Protein AF-A0A9K3DD05-F1 (afdb_monomer)

Solvent-accessible surface area (backbone atoms only — not comparable to full-atom values): 7804 Å² total; per-residue (Å²): 137,87,90,65,64,64,68,62,53,51,54,50,52,53,50,49,63,72,69,59,59,76,86,78,52,61,91,88,53,62,62,68,60,54,52,51,52,53,52,51,48,54,52,49,63,71,66,54,72,94,61,82,80,90,74,86,59,83,101,50,95,77,88,84,85,83,83,79,65,89,86,70,46,53,68,62,47,53,36,50,53,44,36,58,41,38,77,69,76,43,92,54,72,48,73,53,85,60,85,81,53,85,64,42,53,59,53,42,51,57,43,20,60,76,43,73,38,56,71,49,112

Organism: NCBI:txid797122

Nearest PDB structures (foldseek):
  7nfx-assembly1_x  TM=7.988E-01  e=1.046E-09  Homo sapiens
  6y30-assembly1_A  TM=7.859E-01  e=1.046E-09  Homo sapiens
  7qwq-assembly1_x  TM=7.983E-01  e=5.016E-09  Homo sapiens
  7epk-assembly1_A  TM=7.651E-01  e=2.158E-07  Aeropyrum pernix K1
  1j8m-assembly1_F  TM=8.245E-01  e=1.415E-06  Acidianus ambivalens

Radius of gyration: 22.29 Å; Cα contacts (8 Å, |Δi|>4): 73; chains: 1; bounding box: 57×34×51 Å

Sequence (121 aa):
ASDVNVDIVGAMRDRLRHSIKLKELPPEANRRDHVQRAVVKEIVELLEPKTKPHTLVRQKPNVVMFVGLQGAGKTTTVAKYAAWHRKRGWRVGIICADTFRAGAFDQLKQNAIKAKVPYFG

Secondary structure (DSSP, 8-state):
-----HHHHHHHHHHHHHH--GGGS-TTS-HHHHHHHHHHHHHHHHH--SSPPP-PPTTS---------TTS-HHHHHHHHHHHHHTTT----EE----SSTTHHHHHHHHHHHTT--EE-

pLDDT: mean 91.72, std 6.27, range [62.41, 97.69]

Foldseek 3Di:
DPPDPPVLVVVLVVVLVVPDDVVPDDPPDDSVVVSVVSSVVSVCVVPPDPDDDDDDDPPDDDDDDFDDDPPPCRLVVQLVVQLVVVVVVDQDEEEDPPPPDPCSQVSSVVSCVVSVHHYYD

Mean predicted aligned error: 6.17 Å

InterPro domains:
  IPR000897 Signal recognition particle, SRP54 subunit, GTPase domain [PF00448] (61-120)
  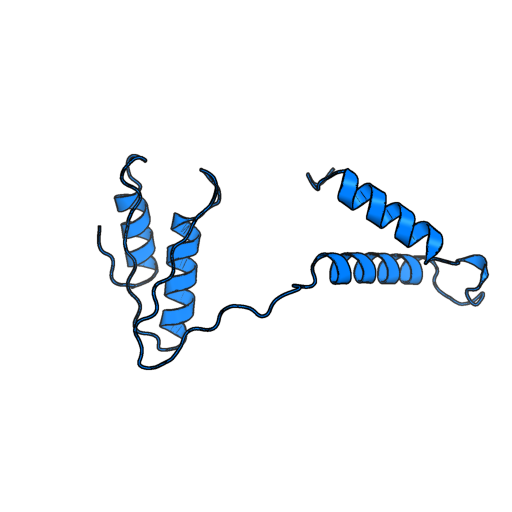IPR022941 Signal recognition particle, SRP54 subunit [PTHR11564] (2-121)
  IPR027417 P-loop containing nucleoside triphosphate hydrolase [G3DSA:3.40.50.300] (56-121)
  IPR027417 P-loop containing nucleoside triphosphate hydrolase [SSF52540] (3-115)
  IPR042101 Signal recognition particle SRP54, N-terminal domain superfamily [G3DSA:1.20.120.140] (1-49)

Structure (mmCIF, N/CA/C/O backbone):
data_AF-A0A9K3DD05-F1
#
_entry.id   AF-A0A9K3DD05-F1
#
loop_
_atom_site.group_PDB
_atom_site.id
_atom_site.type_symbol
_atom_site.label_atom_id
_atom_site.label_alt_id
_atom_site.label_comp_id
_atom_site.label_asym_id
_atom_site.label_entity_id
_atom_site.label_seq_id
_atom_site.pdbx_PDB_ins_code
_atom_site.Cartn_x
_atom_site.Cartn_y
_atom_site.Cartn_z
_atom_site.occupancy
_atom_site.B_iso_or_equiv
_atom_site.auth_seq_id
_atom_site.auth_comp_id
_atom_site.auth_asym_id
_atom_site.auth_atom_id
_atom_site.pdbx_PDB_model_num
ATOM 1 N N . ALA A 1 1 ? -5.231 -3.011 22.499 1.00 62.41 1 ALA A N 1
ATOM 2 C CA . ALA A 1 1 ? -4.826 -1.740 21.862 1.00 62.41 1 ALA A CA 1
ATOM 3 C C . ALA A 1 1 ? -4.459 -2.041 20.412 1.00 62.41 1 ALA A C 1
ATOM 5 O O . ALA A 1 1 ? -4.033 -3.159 20.165 1.00 62.41 1 ALA A O 1
ATOM 6 N N . SER A 1 2 ? -4.685 -1.114 19.475 1.00 83.00 2 SER A N 1
ATOM 7 C CA . SER A 1 2 ? -4.561 -1.366 18.022 1.00 83.00 2 SER A CA 1
ATOM 8 C C . SER A 1 2 ? -3.329 -0.706 17.374 1.00 83.00 2 SER A C 1
ATOM 10 O O . SER A 1 2 ? -3.373 -0.405 16.187 1.00 83.00 2 SER A O 1
ATOM 12 N N . ASP A 1 3 ? -2.276 -0.422 18.150 1.00 86.50 3 ASP A N 1
ATOM 13 C CA . ASP A 1 3 ? -0.998 0.164 17.690 1.00 86.50 3 ASP A CA 1
ATOM 14 C C . ASP A 1 3 ? -1.119 1.446 16.842 1.00 8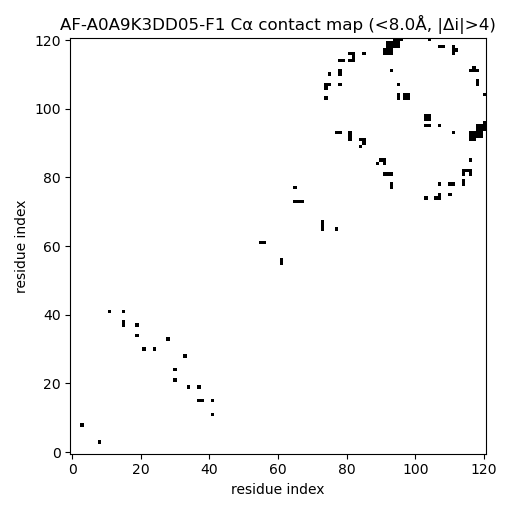6.50 3 ASP A C 1
ATOM 16 O O . ASP A 1 3 ? -0.365 1.686 15.900 1.00 86.50 3 ASP A O 1
ATOM 20 N N . VAL A 1 4 ? -2.076 2.305 17.198 1.00 89.62 4 VAL A N 1
ATOM 21 C CA . VAL A 1 4 ? -2.221 3.657 16.638 1.00 89.62 4 VAL A CA 1
ATOM 22 C C . VAL A 1 4 ? -1.500 4.649 17.548 1.00 89.62 4 VAL A C 1
ATOM 24 O O . VAL A 1 4 ? -1.538 4.502 18.770 1.00 89.62 4 VAL A O 1
ATOM 27 N N . ASN A 1 5 ? -0.867 5.669 16.962 1.00 91.56 5 ASN A N 1
ATOM 28 C CA . ASN A 1 5 ? -0.169 6.715 17.709 1.00 91.56 5 ASN A CA 1
ATOM 29 C C . ASN A 1 5 ? -1.077 7.320 18.803 1.00 91.56 5 ASN A C 1
ATOM 31 O O . ASN A 1 5 ? -2.164 7.832 18.515 1.00 91.56 5 ASN A O 1
ATOM 35 N N . VAL A 1 6 ? -0.602 7.261 20.050 1.00 92.81 6 VAL A N 1
ATOM 36 C CA . VAL A 1 6 ? -1.327 7.695 21.251 1.00 92.81 6 VAL A CA 1
ATOM 37 C C . VAL A 1 6 ? -1.701 9.174 21.222 1.00 92.81 6 VAL A C 1
ATOM 39 O O . VAL A 1 6 ? -2.775 9.523 21.708 1.00 92.81 6 VAL A O 1
ATOM 42 N N . ASP A 1 7 ? -0.894 10.021 20.586 1.00 93.44 7 ASP A N 1
ATOM 43 C CA . ASP A 1 7 ? -1.155 11.458 20.485 1.00 93.44 7 ASP A CA 1
ATOM 44 C C . ASP A 1 7 ? -2.358 11.733 19.576 1.00 93.44 7 ASP A C 1
ATOM 46 O O . ASP A 1 7 ? -3.231 12.541 19.899 1.00 93.44 7 ASP A O 1
ATOM 50 N N . ILE A 1 8 ? -2.460 10.995 18.462 1.00 91.88 8 ILE A N 1
ATOM 51 C CA . ILE A 1 8 ? -3.593 11.090 17.528 1.00 91.88 8 ILE A CA 1
ATOM 52 C C . ILE A 1 8 ? -4.879 10.635 18.223 1.00 91.88 8 ILE A C 1
ATOM 54 O O . ILE A 1 8 ? -5.914 11.297 18.116 1.00 91.88 8 ILE A O 1
ATOM 58 N N . VAL A 1 9 ? -4.808 9.526 18.967 1.00 92.31 9 VAL A N 1
ATOM 59 C CA . VAL A 1 9 ? -5.947 8.992 19.727 1.00 92.31 9 VAL A CA 1
ATOM 60 C C . VAL A 1 9 ? -6.367 9.957 20.838 1.00 92.31 9 VAL A C 1
ATOM 62 O O . VAL A 1 9 ? -7.563 10.189 21.023 1.00 92.31 9 VAL A O 1
ATOM 65 N N . GLY A 1 10 ? -5.408 10.555 21.550 1.00 92.81 10 GLY A N 1
ATOM 66 C CA . GLY A 1 10 ? -5.660 11.568 22.574 1.00 92.81 10 GLY A CA 1
ATOM 67 C C . GLY A 1 10 ? -6.392 12.780 22.004 1.00 92.81 10 GLY A C 1
ATOM 68 O O . GLY A 1 10 ? -7.477 13.122 22.476 1.00 92.81 10 GLY A O 1
ATOM 69 N N . ALA A 1 11 ? -5.868 13.353 20.918 1.00 92.31 11 ALA A N 1
ATOM 70 C CA . ALA A 1 11 ? -6.484 14.491 20.244 1.00 92.31 11 ALA A CA 1
ATOM 71 C C . ALA A 1 11 ? -7.897 14.172 19.718 1.00 92.31 11 ALA A C 1
ATOM 73 O O . ALA A 1 11 ? -8.806 14.991 19.846 1.00 92.31 11 ALA A O 1
ATOM 74 N N . MET A 1 12 ? -8.106 12.976 19.156 1.00 92.25 12 MET A N 1
ATOM 75 C CA . MET A 1 12 ? -9.423 12.519 18.695 1.00 92.25 12 MET A CA 1
ATOM 76 C C . MET A 1 12 ? -10.423 12.398 19.850 1.00 92.25 12 MET A C 1
ATOM 78 O O . MET A 1 12 ? -11.555 12.869 19.748 1.00 92.25 12 MET A O 1
ATOM 82 N N . ARG A 1 13 ? -10.008 11.796 20.969 1.00 91.81 13 ARG A N 1
ATOM 83 C CA . ARG A 1 13 ? -10.841 11.665 22.170 1.00 91.81 13 ARG A CA 1
ATOM 84 C C . ARG A 1 13 ? -11.274 13.029 22.695 1.00 91.81 13 ARG A C 1
ATOM 86 O O . ARG A 1 13 ? -12.430 13.194 23.081 1.00 91.81 13 ARG A O 1
ATOM 93 N N . ASP A 1 14 ? -10.357 13.987 22.727 1.00 92.31 14 ASP A N 1
ATOM 94 C CA . ASP A 1 14 ? -10.651 15.310 23.256 1.00 92.31 14 ASP A CA 1
ATOM 95 C C . ASP A 1 14 ? -11.606 16.066 22.321 1.00 92.31 14 ASP A C 1
ATOM 97 O O . ASP A 1 14 ? -12.586 16.625 22.809 1.00 92.31 14 ASP A O 1
ATOM 101 N N . ARG A 1 15 ? -11.450 15.976 20.990 1.00 90.94 15 ARG A N 1
ATOM 102 C CA . ARG A 1 15 ? -12.446 16.512 20.037 1.00 90.94 15 ARG A CA 1
ATOM 103 C C . ARG A 1 15 ? -13.831 15.893 20.219 1.00 90.94 15 ARG A C 1
ATOM 105 O O . ARG A 1 15 ? -14.807 16.630 20.334 1.00 90.94 15 ARG A O 1
ATOM 112 N N . LEU A 1 16 ? -13.918 14.566 20.342 1.00 91.12 16 LEU A N 1
ATOM 113 C CA . LEU A 1 16 ? -15.185 13.859 20.570 1.00 91.12 16 LEU A CA 1
ATOM 114 C C . LEU A 1 16 ? -15.891 14.296 21.859 1.00 91.12 16 LEU A C 1
ATOM 116 O O . LEU A 1 16 ? -17.111 14.436 21.881 1.00 91.12 16 LEU A O 1
ATOM 120 N N . ARG A 1 17 ? -15.140 14.532 22.941 1.00 88.75 17 ARG A N 1
ATOM 121 C CA . ARG A 1 17 ? -15.710 15.024 24.20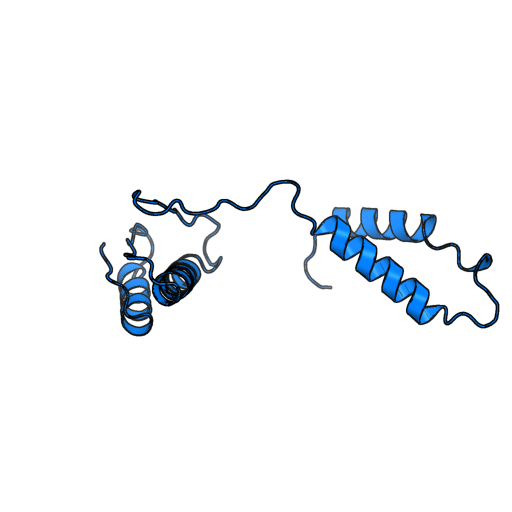7 1.00 88.75 17 ARG A CA 1
ATOM 122 C C . ARG A 1 17 ? -16.328 16.414 24.077 1.00 88.75 17 ARG A C 1
ATOM 124 O O . ARG A 1 17 ? -17.307 16.688 24.762 1.00 88.75 17 ARG A O 1
ATOM 131 N N . HIS A 1 18 ? -15.770 17.268 23.222 1.00 86.62 18 HIS A N 1
ATOM 132 C CA . HIS A 1 18 ? -16.309 18.604 22.970 1.00 86.62 18 HIS A CA 1
ATOM 133 C C . HIS A 1 18 ? -17.466 18.586 21.961 1.00 86.62 18 HIS A C 1
ATOM 135 O O . HIS A 1 18 ? -18.397 19.378 22.093 1.00 86.62 18 HIS A O 1
ATOM 141 N N . SER A 1 19 ? -17.427 17.695 20.963 1.00 82.31 19 SER A N 1
ATOM 142 C CA . SER A 1 19 ? -18.428 17.646 19.890 1.00 82.31 19 SER A CA 1
ATOM 143 C C . SER A 1 19 ? -19.703 16.888 20.271 1.00 82.31 19 SER A C 1
ATOM 145 O O . SER A 1 19 ? -20.783 17.233 19.792 1.00 82.31 19 SER A O 1
ATOM 147 N N . ILE A 1 20 ? -19.618 15.886 21.154 1.00 85.19 20 ILE A N 1
ATOM 148 C CA . ILE A 1 20 ? -20.776 15.084 21.562 1.00 85.19 20 ILE A CA 1
ATOM 149 C C . ILE A 1 20 ? -21.463 15.717 22.775 1.00 85.19 20 ILE A C 1
ATOM 151 O O . ILE A 1 20 ? -21.083 15.504 23.928 1.00 85.19 20 ILE A O 1
ATOM 155 N N . LYS A 1 21 ? -22.567 16.418 22.527 1.00 80.62 21 LYS A N 1
ATOM 156 C CA . LYS A 1 21 ? -23.425 16.977 23.576 1.00 80.62 21 LYS A CA 1
ATOM 157 C C . LYS A 1 21 ? -24.633 16.087 23.852 1.00 80.62 21 LYS A C 1
ATOM 159 O O . LYS A 1 21 ? -25.750 16.352 23.422 1.00 80.62 21 LYS A O 1
ATOM 164 N N . LEU A 1 22 ? -24.421 15.030 24.634 1.00 73.31 22 LEU A N 1
ATOM 165 C CA . LEU A 1 22 ? -25.464 14.036 24.935 1.00 73.31 22 LEU A CA 1
ATOM 166 C C . LEU A 1 22 ? -26.712 14.607 25.632 1.00 73.31 22 LEU A C 1
ATOM 168 O O . LEU A 1 22 ? -27.771 13.989 25.569 1.00 73.31 22 LEU A O 1
ATOM 172 N N . LYS A 1 23 ? -26.588 15.754 26.311 1.00 70.31 23 LYS A N 1
ATOM 173 C CA . LYS A 1 23 ? -27.697 16.419 27.015 1.00 70.31 23 LYS A CA 1
ATOM 174 C C . LYS A 1 23 ? -28.674 17.138 26.079 1.00 70.31 23 LYS A C 1
ATOM 176 O O . LYS A 1 23 ? -29.792 17.402 26.492 1.00 70.31 23 LYS A O 1
ATOM 181 N N . GLU A 1 24 ? -28.255 17.443 24.853 1.00 75.12 24 GLU A N 1
ATOM 182 C CA . GLU A 1 24 ? -29.067 18.145 23.847 1.00 75.12 24 GLU A CA 1
ATOM 183 C C . GLU A 1 24 ? -29.804 17.161 22.913 1.00 75.12 24 GLU A C 1
ATOM 185 O O . GLU A 1 24 ? -30.499 17.575 21.989 1.00 75.12 24 GLU A O 1
ATOM 190 N N . LEU A 1 25 ? -29.655 15.848 23.135 1.00 76.75 25 LEU A N 1
ATOM 191 C CA . LEU A 1 25 ? -30.309 14.826 22.322 1.00 76.75 25 LEU A CA 1
ATOM 192 C C . LEU A 1 25 ? -31.783 14.647 22.722 1.00 76.75 25 LEU A C 1
ATOM 194 O O . LEU A 1 25 ? -32.075 14.609 23.921 1.00 76.75 25 LEU A O 1
ATOM 198 N N . PRO A 1 26 ? -32.693 14.449 21.746 1.00 78.94 26 PRO A N 1
ATOM 199 C CA . PRO A 1 26 ? -34.079 14.095 22.022 1.00 78.94 26 PRO A CA 1
ATOM 200 C C . PRO A 1 26 ? -34.176 12.857 22.932 1.00 78.94 26 PRO A C 1
ATOM 202 O O . PRO A 1 26 ? -33.343 11.952 22.804 1.00 78.94 26 PRO A O 1
ATOM 205 N N . PRO A 1 27 ? -35.175 12.770 23.828 1.00 74.06 27 PRO A N 1
ATOM 206 C CA . PRO A 1 27 ? -35.352 11.623 24.725 1.00 74.06 27 PRO A CA 1
ATOM 207 C C . PRO A 1 27 ? -35.439 10.278 23.987 1.00 74.06 27 PRO A C 1
ATOM 209 O O . PRO A 1 27 ? -34.900 9.275 24.451 1.00 74.06 27 PRO A O 1
ATOM 212 N N . GLU A 1 28 ? -36.065 10.281 22.812 1.00 80.00 28 GLU A N 1
ATOM 213 C CA . GLU A 1 28 ? -36.225 9.149 21.897 1.00 80.00 28 GLU A CA 1
ATOM 214 C C . GLU A 1 28 ? -34.962 8.801 21.085 1.00 80.00 28 GLU A C 1
ATOM 216 O O . GLU A 1 28 ? -34.919 7.772 20.407 1.00 80.00 28 GLU A O 1
ATOM 221 N N . ALA A 1 29 ? -33.906 9.621 21.139 1.00 78.44 29 ALA A N 1
ATOM 222 C CA . ALA A 1 29 ? -32.698 9.392 20.358 1.00 78.44 29 ALA A CA 1
ATOM 223 C C . ALA A 1 29 ? -31.828 8.270 20.951 1.00 78.44 29 ALA A C 1
ATOM 225 O O . ALA A 1 29 ? -31.439 8.281 22.123 1.00 78.44 29 ALA A O 1
ATOM 226 N N . ASN A 1 30 ? -31.422 7.323 20.099 1.00 85.19 30 ASN A N 1
ATOM 227 C CA . ASN A 1 30 ? -30.493 6.267 20.490 1.00 85.19 30 ASN A CA 1
ATOM 228 C C . ASN A 1 30 ? -29.079 6.837 20.698 1.00 85.19 30 ASN A C 1
ATOM 230 O O . ASN A 1 30 ? -28.306 7.030 19.757 1.00 85.19 30 ASN A O 1
ATOM 234 N N . ARG A 1 31 ? -28.721 7.072 21.964 1.00 84.94 31 ARG A N 1
ATOM 235 C CA . ARG A 1 31 ? -27.426 7.646 22.363 1.00 84.94 31 ARG A CA 1
ATOM 236 C C . ARG A 1 31 ? -26.229 6.837 21.863 1.00 84.94 31 ARG A C 1
ATOM 238 O O 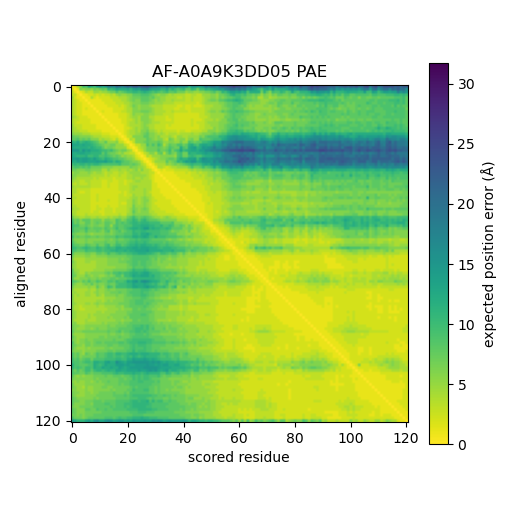. ARG A 1 31 ? -25.216 7.426 21.496 1.00 84.94 31 ARG A O 1
ATOM 245 N N . ARG A 1 32 ? -26.334 5.503 21.825 1.00 87.31 32 ARG A N 1
ATOM 246 C CA . ARG A 1 32 ? -25.246 4.629 21.359 1.00 87.31 32 ARG A CA 1
ATOM 247 C C . ARG A 1 32 ? -24.954 4.861 19.880 1.00 87.31 32 ARG A C 1
ATOM 249 O O . ARG A 1 32 ? -23.792 4.999 19.511 1.00 87.31 32 ARG A O 1
ATOM 256 N N . ASP A 1 33 ? -26.000 4.930 19.063 1.00 88.31 33 ASP A N 1
ATOM 257 C CA . ASP A 1 33 ? -25.872 5.180 17.626 1.00 88.31 33 ASP A CA 1
ATOM 258 C C . ASP A 1 33 ? -25.304 6.581 17.360 1.00 88.31 33 ASP A C 1
ATOM 260 O O . ASP A 1 33 ? -24.379 6.740 16.568 1.00 88.31 33 ASP A O 1
ATOM 264 N N . HIS A 1 34 ? -25.757 7.593 18.104 1.00 87.06 34 HIS A N 1
ATOM 265 C CA . HIS A 1 34 ? -25.217 8.948 17.982 1.00 87.06 34 HIS A CA 1
ATOM 266 C C . HIS A 1 34 ? -23.707 9.010 18.272 1.00 87.06 34 HIS A C 1
ATOM 268 O O . HIS A 1 34 ? -22.944 9.571 17.483 1.00 87.06 34 HIS A O 1
ATOM 274 N N . VAL A 1 35 ? -23.257 8.381 19.365 1.00 89.12 35 VAL A N 1
ATOM 275 C CA . VAL A 1 35 ? -21.827 8.296 19.701 1.00 89.12 35 VAL A CA 1
ATOM 276 C C . VAL A 1 35 ? -21.058 7.534 18.623 1.00 89.12 35 VAL A C 1
ATOM 278 O O . VAL A 1 35 ? -20.000 7.985 18.194 1.00 89.12 35 VAL A O 1
ATOM 281 N N . GLN A 1 36 ? -21.587 6.406 18.144 1.00 90.94 36 GLN A N 1
ATOM 282 C CA . GLN A 1 36 ? -20.935 5.615 17.102 1.00 90.94 36 GLN A CA 1
ATOM 283 C C . GLN A 1 36 ? -20.766 6.415 15.804 1.00 90.94 36 GLN A C 1
ATOM 285 O O . GLN A 1 36 ? -19.681 6.412 15.225 1.00 90.94 36 GLN A O 1
ATOM 290 N N . ARG A 1 37 ? -21.798 7.145 15.372 1.00 90.44 37 ARG A N 1
ATOM 291 C CA . ARG A 1 37 ? -21.729 8.018 14.190 1.00 90.44 37 ARG A CA 1
ATOM 292 C C . ARG A 1 37 ? -20.706 9.135 14.364 1.00 90.44 37 ARG A C 1
ATOM 294 O O . ARG A 1 37 ? -19.943 9.390 13.436 1.00 90.44 37 ARG A O 1
ATOM 301 N N . ALA A 1 38 ? -20.652 9.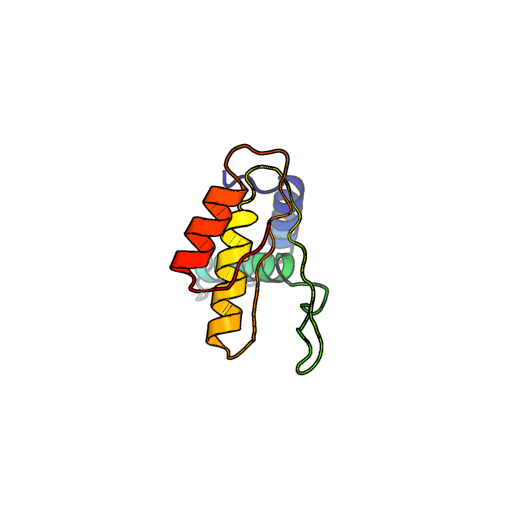761 15.539 1.00 90.75 38 ALA A N 1
ATOM 302 C CA . ALA A 1 38 ? -19.661 10.792 15.838 1.00 90.75 38 ALA A CA 1
ATOM 303 C C . ALA A 1 38 ? -18.223 10.243 15.777 1.00 90.75 38 ALA A C 1
ATOM 305 O O . ALA A 1 38 ? -17.356 10.857 15.162 1.00 90.75 38 ALA A O 1
ATOM 306 N N . VAL A 1 39 ? -17.982 9.050 16.334 1.00 92.62 39 VAL A N 1
ATOM 307 C CA . VAL A 1 39 ? -16.676 8.374 16.251 1.00 92.62 39 VAL A CA 1
ATOM 308 C C . VAL A 1 39 ? -16.306 8.059 14.803 1.00 92.62 39 VAL A C 1
ATOM 310 O O . VAL A 1 39 ? -15.190 8.353 14.388 1.00 92.62 39 VAL A O 1
ATOM 313 N N . VAL A 1 40 ? -17.228 7.488 14.021 1.00 93.75 40 VAL A N 1
ATOM 314 C CA . VAL A 1 40 ? -16.979 7.179 12.603 1.00 93.75 40 VAL A CA 1
ATOM 315 C C . VAL A 1 40 ? -16.650 8.448 11.823 1.00 93.75 40 VAL A C 1
ATOM 317 O O . VAL A 1 40 ? -15.701 8.439 11.045 1.00 93.75 40 VAL A O 1
ATOM 320 N N . LYS A 1 41 ? -17.380 9.542 12.062 1.00 92.25 41 LYS A N 1
ATOM 321 C CA . LYS A 1 41 ? -17.122 10.836 11.425 1.00 92.25 41 LYS A CA 1
ATOM 322 C C . LYS A 1 41 ? -15.696 11.327 11.692 1.00 92.25 41 LYS A C 1
ATOM 324 O O . LYS A 1 41 ? -14.987 11.638 10.744 1.00 92.25 41 LYS A O 1
ATOM 329 N N . GLU A 1 42 ? -15.247 11.315 12.944 1.00 91.44 42 GLU A N 1
ATOM 330 C CA . GLU A 1 42 ? -13.878 11.727 13.295 1.00 91.44 42 GLU A CA 1
ATOM 331 C C . GLU A 1 42 ? -12.808 10.820 12.669 1.00 91.44 42 GLU A C 1
ATOM 333 O O . GLU A 1 42 ? -11.764 11.305 12.241 1.00 91.44 42 GLU A O 1
ATOM 338 N N . ILE A 1 43 ? -13.051 9.506 12.574 1.00 92.81 43 ILE A N 1
ATOM 339 C CA . ILE A 1 43 ? -12.128 8.591 11.878 1.00 92.81 43 ILE A CA 1
ATOM 340 C C . ILE A 1 43 ? -12.057 8.938 10.387 1.00 92.81 43 ILE A C 1
ATOM 342 O O . ILE A 1 43 ? -10.968 8.942 9.819 1.00 92.81 43 ILE A O 1
ATOM 346 N N . VAL A 1 44 ? -13.196 9.223 9.752 1.00 93.06 44 VAL A N 1
ATOM 347 C CA . VAL A 1 44 ? -13.246 9.605 8.334 1.00 93.06 44 VAL A CA 1
ATOM 348 C C . VAL A 1 44 ? -12.472 10.898 8.099 1.00 93.06 44 VAL A C 1
ATOM 350 O O . VAL A 1 44 ? -11.621 10.920 7.218 1.00 93.06 44 VAL A O 1
ATOM 353 N N . GLU A 1 45 ? -12.693 11.924 8.922 1.00 91.06 45 GLU A N 1
ATOM 354 C CA . GLU A 1 45 ? -11.973 13.202 8.835 1.00 91.06 45 GLU A CA 1
ATOM 355 C C . GLU A 1 45 ? -10.458 13.027 9.047 1.00 91.06 45 GLU A C 1
ATOM 357 O O . GLU A 1 45 ? -9.652 13.646 8.354 1.00 91.06 45 GLU A O 1
ATOM 362 N N . LEU A 1 46 ? -10.044 12.141 9.961 1.00 90.56 46 LEU A N 1
ATOM 363 C CA . LEU A 1 46 ? -8.629 11.814 10.178 1.00 90.56 46 LEU A CA 1
ATOM 364 C C . LEU A 1 46 ? -7.979 11.106 8.983 1.00 90.56 46 LEU A C 1
ATOM 366 O O . LEU A 1 46 ? -6.790 11.300 8.726 1.00 90.56 46 LEU A O 1
ATOM 370 N N . LEU A 1 47 ? -8.734 10.253 8.289 1.00 91.56 47 LEU A N 1
ATOM 371 C CA . LEU A 1 47 ? -8.260 9.493 7.132 1.00 91.56 47 LEU A CA 1
ATOM 372 C C . LEU A 1 47 ? -8.419 10.255 5.813 1.00 91.56 47 LEU A C 1
ATOM 374 O O . LEU A 1 47 ? -7.964 9.766 4.775 1.00 91.56 47 LEU A O 1
ATOM 378 N N . GLU A 1 48 ? -9.056 11.425 5.832 1.00 91.62 48 GLU A N 1
ATOM 379 C CA . GLU A 1 48 ? -9.344 12.179 4.626 1.00 91.62 48 GLU A CA 1
ATOM 380 C C . GLU A 1 48 ? -8.041 12.699 3.987 1.00 91.62 48 GLU A C 1
ATOM 382 O O . GLU A 1 48 ? -7.262 13.433 4.609 1.00 91.62 48 GLU A O 1
ATOM 387 N N . PRO A 1 49 ? -7.743 12.301 2.738 1.00 88.88 49 PRO A N 1
ATOM 388 C CA . PRO A 1 49 ? -6.504 12.689 2.091 1.00 88.88 49 PRO A CA 1
ATOM 389 C C . PRO A 1 49 ? -6.527 14.183 1.754 1.00 88.88 49 PRO A C 1
ATOM 391 O O . PRO A 1 49 ? -7.377 14.663 1.010 1.00 88.88 49 PRO A O 1
ATOM 394 N N . LYS A 1 50 ? -5.520 14.920 2.233 1.00 90.00 50 LYS A N 1
ATOM 395 C CA . LYS A 1 50 ? -5.362 16.362 1.957 1.00 90.00 50 LYS A CA 1
ATOM 396 C C . LYS A 1 50 ? -4.963 16.673 0.511 1.00 90.00 50 LYS A C 1
ATOM 398 O O . LYS A 1 50 ? -4.936 17.832 0.107 1.00 90.00 50 LYS A O 1
ATOM 403 N N . THR A 1 51 ? -4.593 15.654 -0.258 1.00 91.56 51 THR A N 1
ATOM 404 C CA . THR A 1 51 ? -4.108 15.785 -1.630 1.00 91.56 51 THR A CA 1
ATOM 405 C C . THR A 1 51 ? -4.771 14.760 -2.536 1.00 91.56 51 THR A C 1
ATOM 407 O O . THR A 1 51 ? -5.139 13.660 -2.122 1.00 91.56 51 THR A O 1
ATOM 410 N N . LYS A 1 52 ? -4.933 15.129 -3.810 1.00 89.56 52 LYS A N 1
ATOM 411 C CA . LYS A 1 52 ? -5.499 14.224 -4.808 1.00 89.56 52 LYS A CA 1
ATOM 412 C C . LYS A 1 52 ? -4.523 13.074 -5.089 1.00 89.56 52 LYS A C 1
ATOM 414 O O . LYS A 1 52 ? -3.324 13.327 -5.227 1.00 89.56 52 LYS A O 1
ATOM 419 N N . PRO A 1 53 ? -5.015 11.831 -5.237 1.00 88.19 53 PRO A N 1
ATOM 420 C CA . PRO A 1 53 ? -4.176 10.712 -5.641 1.00 88.19 53 PRO A CA 1
ATOM 421 C C . PRO A 1 53 ? -3.500 10.965 -6.991 1.00 88.19 53 PRO A C 1
ATOM 423 O O . PRO A 1 53 ? -4.101 11.515 -7.918 1.00 88.19 53 PRO A O 1
ATOM 426 N N . HIS A 1 54 ? -2.257 10.505 -7.125 1.00 89.31 54 HIS A N 1
ATOM 427 C CA . HIS A 1 54 ? -1.573 10.515 -8.412 1.00 89.31 54 HIS A CA 1
ATOM 428 C C . HIS A 1 54 ? -2.310 9.620 -9.420 1.00 89.31 54 HIS A C 1
ATOM 430 O O . HIS A 1 54 ? -2.682 8.486 -9.109 1.00 89.31 54 HIS A O 1
ATOM 436 N N . THR A 1 55 ? -2.493 10.124 -10.639 1.00 91.62 55 THR A N 1
ATOM 437 C CA . THR A 1 55 ? -3.179 9.412 -11.723 1.00 91.62 55 THR A CA 1
ATOM 438 C C . THR A 1 55 ? -2.215 9.174 -12.877 1.00 91.62 55 THR A C 1
ATOM 440 O O . THR A 1 55 ? -1.534 10.097 -13.317 1.00 91.62 55 THR A O 1
ATOM 443 N N . LEU A 1 56 ? -2.181 7.937 -13.381 1.00 94.38 56 LEU A N 1
ATOM 444 C CA . LEU A 1 56 ? -1.348 7.576 -14.526 1.00 94.38 56 LEU A CA 1
ATOM 445 C C . LEU A 1 56 ? -1.865 8.236 -15.810 1.00 94.38 56 LEU A C 1
ATOM 447 O O . LEU A 1 56 ? -3.071 8.268 -16.065 1.00 94.38 56 LEU A O 1
ATOM 451 N N . VAL A 1 57 ? -0.948 8.687 -16.662 1.00 95.12 57 VAL A N 1
ATOM 452 C CA . VAL A 1 57 ? -1.264 9.341 -17.937 1.00 95.12 57 VAL A CA 1
ATOM 453 C C . VAL A 1 57 ? -1.208 8.318 -19.072 1.00 95.12 57 VAL A C 1
ATOM 455 O O . VAL A 1 57 ? -0.219 7.603 -19.237 1.00 95.12 57 VAL A O 1
ATOM 458 N N . ARG A 1 58 ? -2.276 8.218 -19.871 1.00 93.44 58 ARG A N 1
ATOM 459 C CA . ARG A 1 58 ? -2.321 7.318 -21.038 1.00 93.44 58 ARG A CA 1
ATOM 460 C C . ARG A 1 58 ? -1.337 7.779 -22.119 1.00 93.44 58 ARG A C 1
ATOM 462 O O . ARG A 1 58 ? -1.009 8.956 -22.203 1.00 93.44 58 ARG A O 1
ATOM 469 N N . GLN A 1 59 ? -0.875 6.834 -22.944 1.00 91.25 59 GLN A N 1
ATOM 470 C CA . GLN A 1 59 ? 0.038 7.067 -24.080 1.00 91.25 59 GLN A CA 1
ATOM 471 C C . GLN A 1 59 ? 1.413 7.663 -23.717 1.00 91.25 59 GLN A C 1
ATOM 473 O O . GLN A 1 59 ? 2.213 7.942 -24.604 1.00 91.25 59 GLN A O 1
ATOM 478 N N . LYS A 1 60 ? 1.724 7.801 -22.425 1.00 93.69 60 LYS A N 1
ATOM 479 C CA . LYS A 1 60 ? 3.046 8.178 -21.923 1.00 93.69 60 LYS A CA 1
ATOM 480 C C . LYS A 1 60 ? 3.599 7.074 -21.019 1.00 93.69 60 LYS A C 1
ATOM 482 O O . LYS A 1 60 ? 2.814 6.385 -20.357 1.00 93.69 60 LYS A O 1
ATOM 487 N N . PRO A 1 61 ? 4.926 6.876 -20.967 1.00 93.88 61 PRO A N 1
ATOM 488 C CA . PRO A 1 61 ? 5.535 6.028 -19.952 1.00 93.88 61 PRO A CA 1
ATOM 489 C C . PRO A 1 61 ? 5.234 6.582 -18.556 1.00 93.88 61 PRO A C 1
ATOM 491 O O . PRO A 1 61 ? 5.396 7.774 -18.310 1.00 93.88 61 PRO A O 1
ATOM 494 N N . ASN A 1 62 ? 4.795 5.714 -17.645 1.00 96.75 62 ASN A N 1
ATOM 495 C CA . ASN A 1 62 ? 4.608 6.056 -16.238 1.00 96.75 62 ASN A CA 1
ATOM 496 C C . ASN A 1 62 ? 5.558 5.193 -15.411 1.00 96.75 62 ASN A C 1
ATOM 498 O O . ASN A 1 62 ? 5.533 3.968 -15.537 1.00 96.75 62 ASN A O 1
ATOM 502 N N . VAL A 1 63 ? 6.373 5.821 -14.566 1.00 96.19 63 VAL A N 1
ATOM 503 C CA . VAL A 1 63 ? 7.330 5.130 -13.696 1.0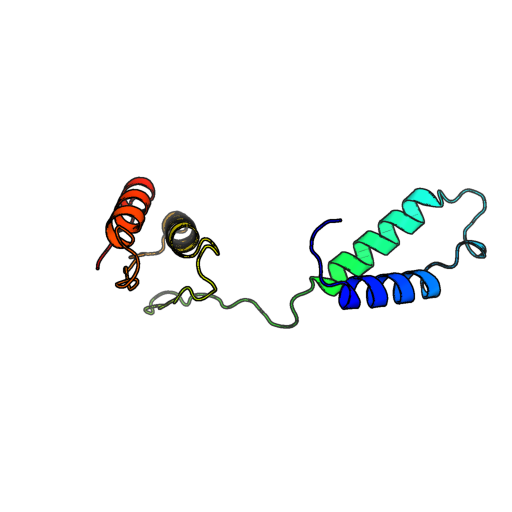0 96.19 63 VAL A CA 1
ATOM 504 C C . VAL A 1 63 ? 6.895 5.325 -12.250 1.00 96.19 63 VAL A C 1
ATOM 506 O O . VAL A 1 63 ? 6.713 6.454 -11.803 1.00 96.19 63 VAL A O 1
ATOM 509 N N . VAL A 1 64 ? 6.704 4.221 -11.526 1.00 96.88 64 VAL A N 1
ATOM 510 C CA . VAL A 1 64 ? 6.267 4.224 -10.123 1.00 96.88 64 VAL A CA 1
ATOM 511 C C . VAL A 1 64 ? 7.260 3.415 -9.298 1.00 96.88 64 VAL A C 1
ATOM 513 O O . VAL A 1 64 ? 7.453 2.227 -9.550 1.00 96.88 64 VAL A O 1
ATOM 516 N N . MET A 1 65 ? 7.866 4.053 -8.297 1.00 96.81 65 MET A N 1
ATOM 517 C CA . MET A 1 65 ? 8.788 3.415 -7.359 1.00 96.81 65 MET A CA 1
ATOM 518 C C . MET A 1 65 ? 8.085 3.141 -6.029 1.00 96.81 65 MET A C 1
ATOM 520 O O . MET A 1 65 ? 7.422 4.013 -5.472 1.00 96.81 65 MET A O 1
ATOM 524 N N . PHE A 1 66 ? 8.249 1.928 -5.504 1.00 96.75 66 PHE A N 1
ATOM 525 C CA . PHE A 1 66 ? 7.693 1.533 -4.212 1.00 96.75 66 PHE A CA 1
ATOM 526 C C . PHE A 1 66 ? 8.762 1.656 -3.129 1.00 96.75 66 PHE A C 1
ATOM 528 O O . PHE A 1 66 ? 9.743 0.915 -3.131 1.00 96.75 66 PHE A O 1
ATOM 535 N N . VAL A 1 67 ? 8.546 2.570 -2.186 1.00 96.06 67 VAL A N 1
ATOM 536 C CA . VAL A 1 67 ? 9.456 2.867 -1.070 1.00 96.06 67 VAL A CA 1
ATOM 537 C C . VAL A 1 67 ? 8.781 2.588 0.273 1.00 96.06 67 VAL A C 1
ATOM 539 O O . VAL A 1 67 ? 7.558 2.498 0.356 1.00 96.06 67 VAL A O 1
ATOM 542 N N . GLY A 1 68 ? 9.575 2.396 1.327 1.00 95.25 68 GLY A N 1
ATOM 543 C CA . GLY A 1 68 ? 9.080 2.101 2.675 1.00 95.25 68 GLY A CA 1
ATOM 544 C C . GLY A 1 68 ? 10.008 1.178 3.459 1.00 95.25 68 GLY A C 1
ATOM 545 O O . GLY A 1 68 ? 10.993 0.665 2.922 1.00 95.25 68 GLY A O 1
ATOM 546 N N . LEU A 1 69 ? 9.666 0.926 4.721 1.00 94.56 69 LEU A N 1
ATOM 547 C CA . LEU A 1 69 ? 10.477 0.131 5.649 1.00 94.56 69 LEU A CA 1
ATOM 548 C C . LEU A 1 69 ? 10.628 -1.337 5.207 1.00 94.56 69 LEU A C 1
ATOM 550 O O . LEU A 1 69 ? 9.863 -1.857 4.378 1.00 94.56 69 LEU A O 1
ATOM 554 N N . GLN A 1 70 ? 11.643 -2.023 5.737 1.00 90.00 70 GLN A N 1
ATOM 555 C CA . GLN A 1 70 ? 11.796 -3.469 5.564 1.00 90.00 70 GLN A CA 1
ATOM 556 C C . GLN A 1 70 ? 10.570 -4.189 6.143 1.00 90.00 70 GLN A C 1
ATOM 558 O O . GLN A 1 70 ? 10.060 -3.818 7.191 1.00 90.00 70 GLN A O 1
ATOM 563 N N . GLY A 1 71 ? 10.046 -5.183 5.422 1.00 89.94 71 GLY A N 1
ATOM 564 C CA . GLY A 1 71 ? 8.844 -5.912 5.847 1.00 89.94 71 GLY A CA 1
ATOM 565 C C . GLY A 1 71 ? 7.504 -5.223 5.546 1.00 89.94 71 GLY A C 1
ATOM 566 O O . GLY A 1 71 ? 6.476 -5.881 5.630 1.00 89.94 71 GLY A O 1
ATOM 567 N N . ALA A 1 72 ? 7.478 -3.972 5.064 1.00 94.06 72 ALA A N 1
ATOM 568 C CA . ALA A 1 72 ? 6.235 -3.242 4.746 1.00 94.06 72 ALA A CA 1
ATOM 569 C C . ALA A 1 72 ? 5.433 -3.790 3.536 1.00 94.06 72 ALA A C 1
ATOM 571 O O . ALA A 1 72 ? 4.488 -3.164 3.064 1.00 94.06 72 ALA A O 1
ATOM 572 N N . GLY A 1 73 ? 5.829 -4.935 2.972 1.00 95.00 73 GLY A N 1
ATOM 573 C CA . GLY A 1 73 ? 5.099 -5.589 1.882 1.00 95.00 73 GLY A CA 1
ATOM 574 C C . GLY A 1 73 ? 5.339 -5.022 0.477 1.00 95.00 73 GLY A C 1
ATOM 575 O O . GLY A 1 73 ? 4.600 -5.378 -0.437 1.00 95.00 73 GLY A O 1
ATOM 576 N N . LYS A 1 74 ? 6.376 -4.196 0.264 1.00 96.44 74 LYS A N 1
ATOM 577 C CA . LYS A 1 74 ? 6.681 -3.533 -1.026 1.00 96.44 74 LYS A CA 1
ATOM 578 C C . LYS A 1 74 ? 6.633 -4.480 -2.232 1.00 96.44 74 LYS A C 1
ATOM 580 O O . LYS A 1 74 ? 5.865 -4.243 -3.158 1.00 96.44 74 LYS A O 1
ATOM 585 N N . THR A 1 75 ? 7.388 -5.580 -2.203 1.00 95.50 75 THR A N 1
ATOM 586 C CA . THR A 1 75 ? 7.474 -6.549 -3.314 1.00 95.50 75 THR A CA 1
ATOM 587 C C . THR A 1 75 ? 6.116 -7.172 -3.650 1.00 95.50 75 THR A C 1
ATOM 589 O O . THR A 1 75 ? 5.767 -7.337 -4.818 1.00 95.50 75 THR A O 1
ATOM 592 N N . THR A 1 76 ? 5.310 -7.475 -2.631 1.00 95.56 76 THR A N 1
ATOM 593 C CA . THR A 1 76 ? 3.949 -7.999 -2.808 1.00 95.56 76 THR A CA 1
ATOM 594 C C . THR A 1 76 ? 3.017 -6.933 -3.385 1.00 95.56 76 THR A C 1
ATOM 596 O O . THR A 1 76 ? 2.213 -7.222 -4.273 1.00 95.56 76 THR A O 1
ATOM 599 N N . THR A 1 77 ? 3.130 -5.691 -2.910 1.00 97.25 77 THR A N 1
ATOM 600 C CA . THR A 1 77 ? 2.313 -4.566 -3.377 1.00 97.25 77 THR A CA 1
ATOM 601 C C . THR A 1 77 ? 2.628 -4.202 -4.827 1.00 97.25 77 THR A C 1
ATOM 603 O O . THR A 1 77 ? 1.688 -3.985 -5.587 1.00 97.25 77 THR A O 1
ATOM 606 N N . VAL A 1 78 ? 3.898 -4.237 -5.250 1.00 97.19 78 VAL A N 1
ATOM 607 C CA . VAL A 1 78 ? 4.309 -4.043 -6.656 1.00 97.19 78 VAL A CA 1
ATOM 608 C C . VAL A 1 78 ? 3.547 -4.996 -7.580 1.00 97.19 78 VAL A C 1
ATOM 610 O O . VAL A 1 78 ? 2.914 -4.558 -8.540 1.00 97.19 78 VAL A O 1
ATOM 613 N N . ALA A 1 79 ? 3.535 -6.295 -7.268 1.00 96.62 79 ALA A N 1
ATOM 614 C CA . ALA A 1 79 ? 2.851 -7.289 -8.094 1.00 96.62 79 ALA A CA 1
ATOM 615 C C . ALA A 1 79 ? 1.323 -7.103 -8.105 1.00 96.62 79 ALA A C 1
ATOM 617 O O . ALA A 1 79 ? 0.692 -7.226 -9.158 1.00 96.62 79 ALA A O 1
ATOM 618 N N . LYS A 1 80 ? 0.717 -6.760 -6.957 1.00 97.50 80 LYS A N 1
ATOM 619 C CA . LYS A 1 80 ? -0.722 -6.446 -6.865 1.00 97.50 80 LYS A CA 1
ATOM 620 C C . LYS A 1 80 ? -1.086 -5.216 -7.697 1.00 97.50 80 LYS A C 1
ATOM 622 O O . LYS A 1 80 ? -2.051 -5.261 -8.459 1.00 97.50 80 LYS A O 1
ATOM 627 N N . TYR A 1 81 ? -0.304 -4.146 -7.578 1.00 97.00 81 TYR A N 1
ATOM 628 C CA . TYR A 1 81 ? -0.492 -2.905 -8.324 1.00 97.00 81 TYR A CA 1
ATOM 629 C C . TYR A 1 81 ? -0.362 -3.142 -9.830 1.00 97.00 81 TYR A C 1
ATOM 631 O O . TYR A 1 81 ? -1.227 -2.738 -10.610 1.00 97.00 81 TYR A O 1
ATOM 639 N N . ALA A 1 82 ? 0.659 -3.898 -10.237 1.00 97.25 82 ALA A N 1
ATOM 640 C CA . ALA A 1 82 ? 0.860 -4.262 -11.628 1.00 97.25 82 ALA A CA 1
ATOM 641 C C . ALA A 1 82 ? -0.301 -5.099 -12.187 1.00 97.25 82 ALA A C 1
ATOM 643 O O . ALA A 1 82 ? -0.831 -4.799 -13.260 1.00 97.25 82 ALA A O 1
ATOM 644 N N . ALA A 1 83 ? -0.766 -6.104 -11.438 1.00 97.25 83 ALA A N 1
ATOM 645 C CA . ALA A 1 83 ? -1.915 -6.915 -11.826 1.00 97.25 83 ALA A CA 1
ATOM 646 C C . ALA A 1 83 ? -3.205 -6.083 -11.948 1.00 97.25 83 ALA A C 1
ATOM 648 O O . ALA A 1 83 ? -3.993 -6.315 -12.869 1.00 97.25 83 ALA A O 1
ATOM 649 N N . TRP A 1 84 ? -3.419 -5.125 -11.041 1.00 96.88 84 TRP A N 1
ATOM 650 C CA . TRP A 1 84 ? -4.589 -4.243 -11.019 1.00 96.88 84 TRP A CA 1
ATOM 651 C C . TRP A 1 84 ? -4.668 -3.344 -12.257 1.00 96.88 84 TRP A C 1
ATOM 653 O O . TRP A 1 84 ? -5.746 -3.206 -12.843 1.00 96.88 84 TRP A O 1
ATOM 663 N N . HIS A 1 85 ? -3.531 -2.783 -12.681 1.00 96.56 85 HIS A N 1
ATOM 664 C CA . HIS A 1 85 ? -3.432 -1.953 -13.885 1.00 96.56 85 HIS A CA 1
ATOM 665 C C . HIS A 1 85 ? -3.488 -2.774 -15.164 1.00 96.56 85 HIS A C 1
ATOM 667 O O . HIS A 1 85 ? -4.220 -2.427 -16.088 1.00 96.56 85 HIS A O 1
ATOM 673 N N . ARG A 1 86 ? -2.810 -3.921 -15.214 1.00 96.00 86 ARG A N 1
ATOM 674 C CA . ARG A 1 86 ? -2.897 -4.818 -16.370 1.00 96.00 86 ARG A CA 1
ATOM 675 C C . ARG A 1 86 ? -4.343 -5.256 -16.638 1.00 96.00 86 ARG A C 1
A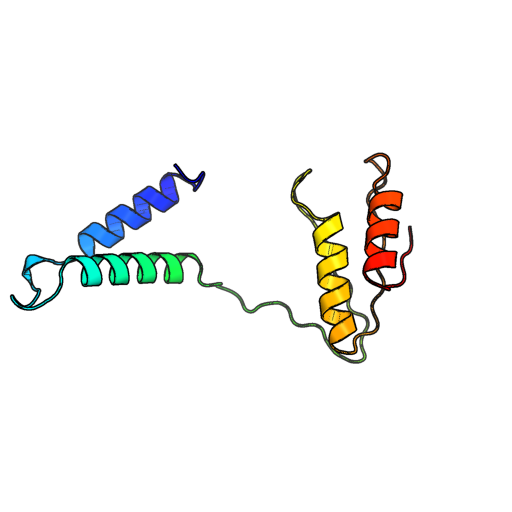TOM 677 O O . ARG A 1 86 ? -4.782 -5.228 -17.782 1.00 96.00 86 ARG A O 1
ATOM 684 N N . LYS A 1 87 ? -5.123 -5.578 -15.593 1.00 96.50 87 LYS A N 1
ATOM 685 C CA . LYS A 1 87 ? -6.566 -5.888 -15.723 1.00 96.50 87 LYS A CA 1
ATOM 686 C C . LYS A 1 87 ? -7.394 -4.733 -16.315 1.00 96.50 87 LYS A C 1
ATOM 688 O O . LYS A 1 87 ? -8.482 -4.975 -16.814 1.00 96.50 87 LYS A O 1
ATOM 693 N N . ARG A 1 88 ? -6.889 -3.496 -16.274 1.00 95.88 88 ARG A N 1
ATOM 694 C CA . ARG A 1 88 ? -7.507 -2.278 -16.836 1.00 95.88 88 ARG A CA 1
ATOM 695 C C . ARG A 1 88 ? -6.915 -1.876 -18.197 1.00 95.88 88 ARG A C 1
ATOM 697 O O . ARG A 1 88 ? -7.025 -0.720 -18.613 1.00 95.88 88 ARG A O 1
ATOM 704 N N . GLY A 1 89 ? -6.244 -2.812 -18.871 1.00 95.19 89 GLY A N 1
ATOM 705 C CA . GLY A 1 89 ? -5.694 -2.617 -20.213 1.00 95.19 89 GLY A CA 1
ATOM 706 C C . GLY A 1 89 ? -4.430 -1.758 -20.259 1.00 95.19 89 GLY A C 1
ATOM 707 O O . GLY A 1 89 ? -4.129 -1.167 -21.293 1.00 95.19 89 GLY A O 1
ATOM 708 N N . TRP A 1 90 ? -3.701 -1.619 -19.150 1.00 96.69 90 TRP A N 1
ATOM 709 C CA . TRP A 1 90 ? -2.376 -1.001 -19.178 1.00 96.69 90 TRP A CA 1
ATOM 710 C C . TRP A 1 90 ? -1.318 -2.019 -19.606 1.00 96.69 90 TRP A C 1
ATOM 712 O O . TRP A 1 90 ? -1.349 -3.179 -19.189 1.00 96.69 90 TRP A O 1
ATOM 722 N N . ARG A 1 91 ? -0.340 -1.565 -20.395 1.00 95.56 91 ARG A N 1
ATOM 723 C CA . ARG A 1 91 ? 0.909 -2.300 -20.613 1.00 95.56 91 ARG A CA 1
ATOM 724 C C . ARG A 1 91 ? 1.803 -2.057 -19.405 1.00 95.56 91 ARG A C 1
ATOM 726 O O . ARG A 1 91 ? 2.224 -0.928 -19.178 1.00 95.56 91 ARG A O 1
ATOM 733 N N . VAL A 1 92 ? 2.043 -3.100 -18.621 1.00 97.25 92 VAL A N 1
ATOM 734 C CA . VAL A 1 92 ? 2.780 -3.010 -17.356 1.00 97.25 92 VAL A CA 1
ATOM 735 C C . VAL A 1 92 ? 3.980 -3.943 -17.404 1.00 97.25 92 VAL A C 1
ATOM 737 O O . VAL A 1 92 ? 3.861 -5.056 -17.906 1.00 97.25 92 VAL A O 1
ATOM 740 N N . GLY A 1 93 ? 5.104 -3.496 -16.853 1.00 96.56 93 GLY A N 1
ATOM 741 C CA . GLY A 1 93 ? 6.240 -4.332 -16.477 1.00 96.56 93 GLY A CA 1
ATOM 742 C C . GLY A 1 93 ? 6.647 -4.014 -15.041 1.00 96.56 93 GLY A C 1
ATOM 743 O O . GLY A 1 93 ? 6.316 -2.942 -14.530 1.00 96.56 93 GLY A O 1
ATOM 744 N N . ILE A 1 94 ? 7.330 -4.945 -14.382 1.00 97.69 94 ILE A N 1
ATOM 745 C CA . ILE A 1 94 ? 7.890 -4.736 -13.043 1.00 97.69 94 ILE A CA 1
ATOM 746 C C . ILE A 1 94 ? 9.407 -4.912 -13.062 1.00 97.69 94 ILE A C 1
ATOM 748 O O . ILE A 1 94 ? 9.927 -5.740 -13.803 1.00 97.69 94 ILE A O 1
ATOM 752 N N . ILE A 1 95 ? 10.110 -4.135 -12.243 1.00 97.62 95 ILE A N 1
ATOM 753 C CA . ILE A 1 95 ? 11.571 -4.162 -12.145 1.00 97.62 95 ILE A CA 1
ATOM 754 C C . ILE A 1 95 ? 11.950 -4.457 -10.694 1.00 97.62 95 ILE A C 1
ATOM 756 O O . ILE A 1 95 ? 11.420 -3.823 -9.777 1.00 97.62 95 ILE A O 1
ATOM 760 N N . CYS A 1 96 ? 12.846 -5.417 -10.479 1.00 96.94 96 CYS A N 1
ATOM 761 C CA . CYS A 1 96 ? 13.462 -5.652 -9.183 1.00 96.94 96 CYS A CA 1
ATOM 762 C C . CYS A 1 96 ? 14.660 -4.721 -9.009 1.00 96.94 96 CYS A C 1
ATOM 764 O O . CYS A 1 96 ? 15.647 -4.835 -9.722 1.00 96.94 96 CYS A O 1
ATOM 766 N N . ALA A 1 97 ? 14.563 -3.808 -8.045 1.00 95.50 97 ALA A N 1
ATOM 767 C CA . ALA A 1 97 ? 15.659 -2.927 -7.639 1.00 95.50 97 ALA A CA 1
ATOM 768 C C . ALA A 1 97 ? 16.175 -3.250 -6.219 1.00 95.50 97 ALA A C 1
ATOM 770 O O . ALA A 1 97 ? 16.919 -2.468 -5.638 1.00 95.50 97 ALA A O 1
ATOM 771 N N . ASP A 1 98 ? 15.744 -4.374 -5.632 1.00 94.69 98 ASP A N 1
ATOM 772 C CA . ASP A 1 98 ? 16.178 -4.844 -4.310 1.00 94.69 98 ASP A CA 1
ATOM 773 C C . ASP A 1 98 ? 17.339 -5.832 -4.486 1.00 94.69 98 ASP A C 1
ATOM 775 O O . ASP A 1 98 ? 17.120 -7.011 -4.764 1.00 94.69 98 ASP A O 1
ATOM 779 N N . THR A 1 99 ? 18.569 -5.323 -4.380 1.00 93.06 99 THR A N 1
ATOM 780 C CA . THR A 1 99 ? 19.816 -6.094 -4.538 1.00 93.06 99 THR A CA 1
ATOM 781 C C . THR A 1 99 ? 20.402 -6.585 -3.214 1.00 93.06 99 THR A C 1
ATOM 783 O O . THR A 1 99 ? 21.328 -7.390 -3.217 1.00 93.06 99 THR A O 1
ATOM 786 N N . PHE A 1 100 ? 19.882 -6.116 -2.077 1.00 91.00 100 PHE A N 1
ATOM 787 C CA . PHE A 1 100 ? 20.436 -6.417 -0.754 1.00 91.00 100 PHE A CA 1
ATOM 788 C C . PHE A 1 100 ? 19.792 -7.645 -0.117 1.00 91.00 100 PHE A C 1
ATOM 790 O O . PHE A 1 100 ? 20.457 -8.424 0.563 1.00 91.00 100 PHE A O 1
ATOM 797 N N . ARG A 1 101 ? 18.481 -7.824 -0.300 1.00 92.44 101 ARG A N 1
ATOM 798 C CA . ARG A 1 101 ? 17.758 -8.927 0.326 1.00 92.44 101 ARG A CA 1
ATOM 799 C C . ARG A 1 101 ? 17.873 -10.193 -0.521 1.00 92.44 101 ARG A C 1
ATOM 801 O O . ARG A 1 101 ? 17.366 -10.256 -1.640 1.00 92.44 101 ARG A O 1
ATOM 808 N N . ALA A 1 102 ? 18.470 -11.237 0.050 1.00 91.06 102 ALA A N 1
ATOM 809 C CA . ALA A 1 102 ? 18.557 -12.548 -0.588 1.00 91.06 102 ALA A CA 1
ATOM 810 C C . ALA A 1 102 ? 17.166 -13.056 -1.023 1.00 91.06 102 ALA A C 1
ATOM 812 O O . ALA A 1 102 ? 16.193 -12.974 -0.269 1.00 91.06 102 ALA A O 1
ATOM 813 N N . GLY A 1 103 ? 17.068 -13.547 -2.262 1.00 92.75 103 GLY A N 1
ATOM 814 C CA . GLY A 1 103 ? 15.820 -14.059 -2.839 1.00 92.75 103 GLY A CA 1
ATOM 815 C C . GLY A 1 103 ? 14.762 -12.993 -3.159 1.00 92.75 103 GLY A C 1
ATOM 816 O O . GLY A 1 103 ? 13.624 -13.344 -3.479 1.00 92.75 103 GLY A O 1
ATOM 817 N N . ALA A 1 104 ? 15.086 -11.694 -3.090 1.00 94.50 104 ALA A N 1
ATOM 818 C CA . ALA A 1 104 ? 14.138 -10.639 -3.451 1.00 94.50 104 ALA A CA 1
ATOM 819 C C . ALA A 1 104 ? 13.699 -10.728 -4.917 1.00 94.50 104 ALA A C 1
ATOM 821 O O . ALA A 1 104 ? 12.500 -10.624 -5.200 1.00 94.50 104 ALA A O 1
ATOM 822 N N . PHE A 1 105 ? 14.650 -10.979 -5.822 1.00 95.69 105 PHE A N 1
ATOM 823 C CA . PHE A 1 105 ? 14.364 -11.186 -7.237 1.00 95.69 105 PHE A CA 1
ATOM 824 C C . PHE A 1 105 ? 13.486 -12.419 -7.463 1.00 95.69 105 PHE A C 1
ATOM 826 O O . PHE A 1 105 ? 12.451 -12.313 -8.119 1.00 95.69 105 PHE A O 1
ATOM 833 N N . ASP A 1 106 ? 13.819 -13.563 -6.857 1.00 96.44 106 ASP A N 1
ATOM 834 C CA . ASP A 1 106 ? 13.025 -14.790 -6.989 1.00 96.44 106 ASP A CA 1
ATOM 835 C C . ASP A 1 106 ? 11.592 -14.611 -6.478 1.00 96.44 106 ASP A C 1
ATOM 837 O O . ASP A 1 106 ? 10.634 -15.027 -7.136 1.00 96.44 106 ASP A O 1
ATOM 841 N N . GLN A 1 107 ? 11.417 -13.922 -5.346 1.00 95.88 107 GLN A N 1
ATOM 842 C CA . GLN A 1 107 ? 10.094 -13.587 -4.824 1.00 95.88 107 GLN A CA 1
ATOM 843 C C . GLN A 1 107 ? 9.311 -12.702 -5.804 1.00 95.88 107 GLN A C 1
ATOM 845 O O . GLN A 1 107 ? 8.126 -12.945 -6.060 1.00 95.88 107 GLN A O 1
ATOM 850 N N . LEU A 1 108 ? 9.954 -11.667 -6.354 1.00 96.94 108 LEU A N 1
ATOM 851 C CA . LEU A 1 108 ? 9.334 -10.777 -7.331 1.00 96.94 108 LEU A CA 1
ATOM 852 C C . LEU A 1 108 ? 8.949 -11.545 -8.600 1.00 96.94 108 LEU A C 1
ATOM 854 O O . LEU A 1 108 ? 7.811 -11.423 -9.049 1.00 96.94 108 LEU A O 1
ATOM 858 N N . LYS A 1 109 ? 9.843 -12.388 -9.120 1.00 97.12 109 LYS A N 1
ATOM 859 C CA . LYS A 1 109 ? 9.631 -13.257 -10.284 1.00 97.12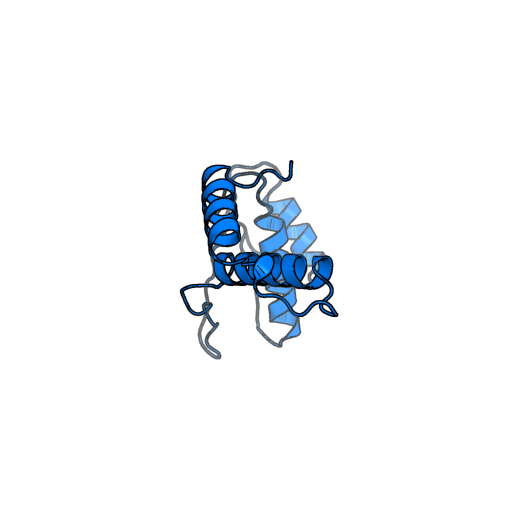 109 LYS A CA 1
ATOM 860 C C . LYS A 1 109 ? 8.439 -14.191 -10.090 1.00 97.12 109 LYS A C 1
ATOM 862 O O . LYS A 1 109 ? 7.545 -14.223 -10.934 1.00 97.12 109 LYS A O 1
ATOM 867 N N . GLN A 1 110 ? 8.362 -14.907 -8.968 1.00 97.19 110 GLN A N 1
ATOM 868 C CA . GLN A 1 110 ? 7.228 -15.792 -8.671 1.00 97.19 110 GLN A CA 1
ATOM 869 C C . GLN A 1 110 ? 5.899 -15.026 -8.637 1.00 97.19 110 GLN A C 1
ATOM 871 O O . GLN A 1 110 ? 4.891 -15.480 -9.189 1.00 97.19 110 GLN A O 1
ATOM 876 N N . ASN A 1 111 ? 5.893 -13.841 -8.024 1.00 96.75 111 ASN A N 1
ATOM 877 C CA . ASN A 1 111 ? 4.713 -12.984 -7.986 1.00 96.75 111 ASN A CA 1
ATOM 878 C C . ASN A 1 111 ? 4.341 -12.457 -9.378 1.00 96.75 111 ASN A C 1
ATOM 880 O O . ASN A 1 111 ? 3.158 -12.426 -9.712 1.00 96.75 111 ASN A O 1
ATOM 884 N N . ALA A 1 112 ? 5.325 -12.091 -10.201 1.00 96.69 112 ALA A N 1
ATOM 885 C CA . ALA A 1 112 ? 5.137 -11.621 -11.571 1.00 96.69 112 ALA A CA 1
ATOM 886 C C . ALA A 1 112 ? 4.499 -12.686 -12.465 1.00 96.69 112 ALA A C 1
ATOM 888 O O . ALA A 1 112 ? 3.555 -12.392 -13.197 1.00 96.69 112 ALA A O 1
ATOM 889 N N . ILE A 1 113 ? 4.975 -13.932 -12.358 1.00 96.94 113 ILE A N 1
ATOM 890 C CA . ILE A 1 113 ? 4.459 -15.084 -13.106 1.00 96.94 113 ILE A CA 1
ATOM 891 C C . ILE A 1 113 ? 2.995 -15.333 -12.735 1.00 96.94 113 ILE A C 1
ATOM 893 O O . ILE A 1 113 ? 2.136 -15.377 -13.617 1.00 96.94 113 ILE A O 1
ATOM 897 N N . LYS A 1 114 ? 2.674 -15.393 -11.434 1.00 95.19 114 LYS A N 1
ATOM 898 C CA . LYS A 1 114 ? 1.282 -15.506 -10.950 1.00 95.19 114 LYS A CA 1
ATOM 899 C C . LYS A 1 114 ? 0.427 -14.342 -11.443 1.00 95.19 114 LYS A C 1
ATOM 901 O O . LYS A 1 114 ? -0.707 -14.513 -11.889 1.00 95.19 114 LYS A O 1
ATOM 906 N N . ALA A 1 115 ? 0.998 -13.145 -11.401 1.00 94.81 115 ALA A N 1
ATOM 907 C CA . ALA A 1 115 ? 0.376 -11.937 -11.890 1.00 94.81 115 ALA A CA 1
ATOM 908 C C . ALA 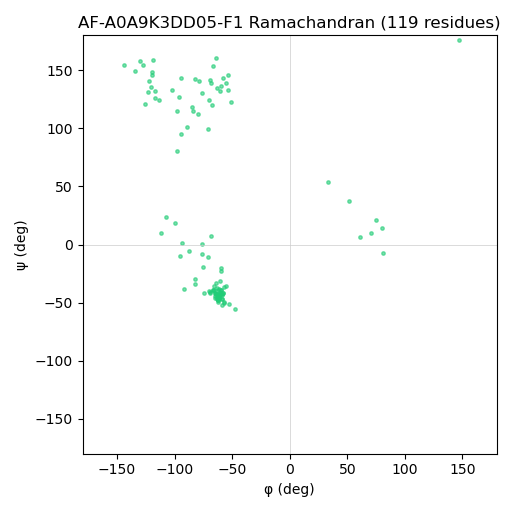A 1 115 ? 0.398 -11.824 -13.414 1.00 94.81 115 ALA A C 1
ATOM 910 O O . ALA A 1 115 ? -0.126 -10.825 -13.865 1.00 94.81 115 ALA A O 1
ATOM 911 N N . LYS A 1 116 ? 0.936 -12.774 -14.200 1.00 95.94 116 LYS A N 1
ATOM 912 C CA . LYS A 1 116 ? 1.216 -12.710 -15.656 1.00 95.94 116 LYS A CA 1
ATOM 913 C C . LYS A 1 116 ? 1.620 -11.307 -16.145 1.00 95.94 116 LYS A C 1
ATOM 915 O O . LYS A 1 116 ? 0.961 -10.727 -17.013 1.00 95.94 116 LYS A O 1
ATOM 920 N N . VAL A 1 117 ? 2.634 -10.732 -15.505 1.00 96.94 117 VAL A N 1
ATOM 921 C CA . VAL A 1 117 ? 3.231 -9.434 -15.852 1.00 96.94 117 VAL A CA 1
ATOM 922 C C . VAL A 1 117 ? 4.717 -9.654 -16.173 1.00 96.94 117 VAL A C 1
ATOM 924 O O . VAL A 1 117 ? 5.375 -10.375 -15.422 1.00 96.94 117 VAL A O 1
ATOM 927 N N . PRO A 1 118 ? 5.256 -9.056 -17.254 1.00 97.19 118 PRO A N 1
ATOM 928 C CA . PRO A 1 118 ? 6.688 -9.062 -17.541 1.00 97.19 118 PRO A CA 1
ATOM 929 C C . PRO A 1 118 ? 7.511 -8.512 -16.375 1.00 97.19 118 PRO A C 1
ATOM 931 O O . PRO A 1 118 ? 7.139 -7.505 -15.769 1.00 97.19 118 PRO A O 1
ATOM 934 N N . TYR A 1 119 ? 8.637 -9.149 -16.084 1.00 96.81 119 TYR A N 1
ATOM 935 C CA . TYR A 1 119 ? 9.542 -8.755 -15.011 1.00 96.81 119 TYR A CA 1
ATOM 936 C C . TYR A 1 119 ? 10.973 -8.607 -15.530 1.00 96.81 119 TYR A C 1
ATOM 938 O O . TYR A 1 119 ? 11.348 -9.236 -16.517 1.00 96.81 119 TYR A O 1
ATOM 946 N N . PHE A 1 120 ? 11.756 -7.780 -14.847 1.00 96.44 120 PHE A N 1
ATOM 947 C CA . PHE A 1 120 ? 13.173 -7.549 -15.107 1.00 96.44 120 PHE A CA 1
ATOM 948 C C . PHE A 1 120 ? 13.915 -7.344 -13.781 1.00 96.44 120 PHE A C 1
ATOM 950 O O . PHE A 1 120 ? 13.299 -6.912 -12.804 1.00 96.44 120 PHE A O 1
ATOM 957 N N . GLY A 1 121 ? 15.214 -7.625 -13.751 1.00 86.44 121 GLY A N 1
ATOM 958 C CA . GLY A 1 121 ? 16.097 -7.395 -12.605 1.00 86.44 121 GLY A CA 1
ATOM 959 C C . GLY A 1 121 ? 16.931 -8.608 -12.249 1.00 86.44 121 GLY A C 1
ATOM 960 O O . GLY A 1 121 ? 16.913 -9.578 -13.040 1.00 86.44 121 GLY A O 1
#